Protein AF-A0A915ID38-F1 (afdb_monomer)

Solvent-accessible surface area (backbone atoms only — not comparable to full-atom values): 10064 Å² total; per-residue (Å²): 132,86,75,72,92,70,86,77,54,71,69,58,54,52,50,56,51,52,42,49,75,69,69,50,49,72,68,57,48,43,72,74,34,12,75,82,74,70,49,85,41,73,68,56,58,50,51,50,49,51,52,51,50,50,54,50,50,55,55,56,72,68,50,75,57,44,63,24,72,91,28,59,32,38,46,54,79,46,83,44,72,82,89,80,75,82,85,88,80,72,90,84,84,67,63,78,42,65,94,70,69,82,93,72,86,77,94,74,94,72,69,69,38,23,29,38,42,37,39,40,29,75,43,96,87,72,49,75,48,77,48,78,41,86,34,59,53,88,43,68,72,54,53,51,53,53,45,67,72,43,40,32,77,65,38,43,79,44,63,95,121

pLDDT: mean 75.14, std 17.95, range [35.62, 97.06]

Nearest PDB structures (foldseek):
  5hoo-assembly1_B  TM=2.093E-01  e=2.334E-01  Drosophila mauritiana
  5hoo-assembly1_A  TM=2.194E-01  e=3.654E-01  Drosophila mauritiana
  5cag-assembly1_A  TM=3.261E-01  e=7.409E+00  Bacteroides ovatus ATCC 8483
  8voh-assembly1_B  TM=2.529E-01  e=7.409E+00  Homo sapiens

Radius of gyration: 19.5 Å; Cα contacts (8 Å, |Δi|>4): 173; chains: 1; bounding box: 54×31×46 Å

Mean predicted aligned error: 11.54 Å

Foldseek 3Di:
DPPQPDDFDPVLLVVLVVCVVVVNDLVRCLVVCVVVRVHNDSVSSVVSVVVVVVVVVVVLLPDAADFDAPFEKEKDKDFFDDDDDDDPDDDDDGDDPDPPDDDDDDDDDWPFGQMKIKIWGQDPVRDIDIDIDGDRGPDPVVVVVVCVSRHDPNYHYDYPD

Organism: Romanomermis culicivorax (NCBI:txid13658)

Structure (mmCIF, N/CA/C/O backbone):
data_AF-A0A915ID38-F1
#
_entry.id   AF-A0A915ID38-F1
#
loop_
_atom_site.group_PDB
_atom_site.id
_atom_site.type_symbol
_atom_site.label_atom_id
_atom_site.label_alt_id
_atom_site.label_comp_id
_atom_site.label_asym_id
_atom_site.label_entity_id
_atom_site.label_seq_id
_atom_site.pdbx_PDB_ins_code
_atom_site.Cartn_x
_atom_site.Cartn_y
_atom_site.Cartn_z
_atom_site.occupancy
_atom_site.B_iso_or_equiv
_atom_site.auth_seq_id
_atom_site.auth_comp_id
_atom_site.auth_asym_id
_atom_site.auth_atom_id
_atom_site.pdbx_PDB_model_num
ATOM 1 N N . MET A 1 1 ? 1.120 -13.321 -19.819 1.00 37.47 1 MET A N 1
ATOM 2 C CA . MET A 1 1 ? 2.421 -13.127 -19.141 1.00 37.47 1 MET A CA 1
ATOM 3 C C . MET A 1 1 ? 3.546 -13.358 -20.140 1.00 37.47 1 MET A C 1
ATOM 5 O O . MET A 1 1 ? 3.879 -14.506 -20.408 1.00 37.47 1 MET A O 1
ATOM 9 N N . ASN A 1 2 ? 4.103 -12.295 -20.724 1.00 35.94 2 ASN A N 1
ATOM 10 C CA . ASN A 1 2 ? 5.358 -12.415 -21.469 1.00 35.94 2 ASN A CA 1
ATOM 11 C C . ASN A 1 2 ? 6.478 -12.525 -20.430 1.00 35.94 2 ASN A C 1
ATOM 13 O O . ASN A 1 2 ? 6.756 -11.565 -19.715 1.00 35.94 2 ASN A O 1
ATOM 17 N N . ARG A 1 3 ? 7.039 -13.727 -20.273 1.00 46.44 3 ARG A N 1
ATOM 18 C CA . ARG A 1 3 ? 8.149 -13.978 -19.349 1.00 46.44 3 ARG A CA 1
ATOM 19 C C . ARG A 1 3 ? 9.343 -13.133 -19.790 1.00 46.44 3 ARG A C 1
ATOM 21 O O . ARG A 1 3 ? 9.732 -13.192 -20.953 1.00 46.44 3 ARG A O 1
A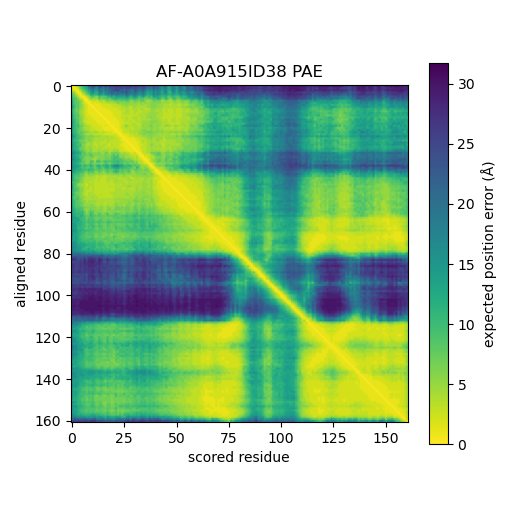TOM 28 N N . LEU A 1 4 ? 9.904 -12.363 -18.858 1.00 55.19 4 LEU A N 1
ATOM 29 C CA . LEU A 1 4 ? 11.180 -11.667 -19.021 1.00 55.19 4 LEU A CA 1
ATOM 30 C C . LEU A 1 4 ? 12.193 -12.642 -19.641 1.00 55.19 4 LEU A C 1
ATOM 32 O O . LEU A 1 4 ? 12.455 -13.701 -19.073 1.00 55.19 4 LEU A O 1
ATOM 36 N N . SER A 1 5 ? 12.738 -12.311 -20.813 1.00 56.78 5 SER A N 1
ATOM 37 C CA . SER A 1 5 ? 13.679 -13.182 -21.535 1.00 56.78 5 SER A CA 1
ATOM 38 C C . SER A 1 5 ? 15.020 -13.342 -20.813 1.00 56.78 5 SER A C 1
ATOM 40 O O . SER A 1 5 ? 15.786 -14.251 -21.124 1.00 56.78 5 SER A O 1
ATOM 42 N N . VAL A 1 6 ? 15.296 -12.492 -19.819 1.00 63.28 6 VAL A N 1
ATOM 43 C CA . VAL A 1 6 ? 16.524 -12.507 -19.024 1.00 63.28 6 VAL A CA 1
ATOM 44 C C . VAL A 1 6 ? 16.186 -12.801 -17.570 1.00 63.28 6 VAL A C 1
ATOM 46 O O . VAL A 1 6 ? 15.489 -12.020 -16.927 1.00 63.28 6 VAL A O 1
ATOM 49 N N . LYS A 1 7 ? 16.705 -13.917 -17.047 1.00 70.44 7 LYS A N 1
ATOM 50 C CA . LYS A 1 7 ? 16.550 -14.344 -15.651 1.00 70.44 7 LYS A CA 1
ATOM 51 C C . LYS A 1 7 ? 17.696 -13.778 -14.805 1.00 70.44 7 LYS A C 1
ATOM 53 O O . LYS A 1 7 ? 18.851 -14.137 -15.017 1.00 70.44 7 LYS A O 1
ATOM 58 N N . LEU A 1 8 ? 17.386 -12.907 -13.844 1.00 74.56 8 LEU A N 1
ATOM 59 C CA . LEU A 1 8 ? 18.365 -12.398 -12.882 1.00 74.56 8 LEU A CA 1
ATOM 60 C C . LEU A 1 8 ? 18.579 -13.388 -11.737 1.00 74.56 8 LEU A C 1
ATOM 62 O O . LEU A 1 8 ? 17.662 -14.101 -11.332 1.00 74.56 8 LEU A O 1
ATOM 66 N N . SER A 1 9 ? 19.798 -13.411 -11.195 1.00 80.31 9 SER A N 1
ATOM 67 C CA . SER A 1 9 ? 20.075 -14.108 -9.939 1.00 80.31 9 SER A CA 1
ATOM 68 C C . SER A 1 9 ? 19.507 -13.326 -8.753 1.00 80.31 9 SER A C 1
ATOM 70 O O . SER A 1 9 ? 19.369 -12.102 -8.811 1.00 80.31 9 SER A O 1
ATOM 72 N N . THR A 1 10 ? 19.239 -14.019 -7.644 1.00 78.81 10 THR A N 1
ATOM 73 C CA . THR A 1 10 ? 18.726 -13.413 -6.404 1.00 78.81 10 THR A CA 1
ATOM 74 C C . THR A 1 10 ? 19.582 -12.234 -5.940 1.00 78.81 10 THR A C 1
ATOM 76 O O . THR A 1 10 ? 19.049 -11.174 -5.630 1.00 78.81 10 THR A O 1
ATOM 79 N N . ASN A 1 11 ? 20.912 -12.365 -5.985 1.00 80.38 11 ASN A N 1
ATOM 80 C CA . ASN A 1 11 ? 21.830 -11.291 -5.590 1.00 80.38 11 ASN A CA 1
ATOM 81 C C . ASN A 1 11 ? 21.648 -10.028 -6.443 1.00 80.38 11 ASN A C 1
ATOM 83 O O . ASN A 1 11 ? 21.630 -8.921 -5.910 1.00 80.38 11 ASN A O 1
ATOM 87 N N . LYS A 1 12 ? 21.457 -10.185 -7.761 1.00 80.00 12 LYS A N 1
ATOM 88 C CA . LYS A 1 12 ? 21.214 -9.054 -8.667 1.00 80.00 12 LYS A CA 1
ATOM 89 C C . LYS A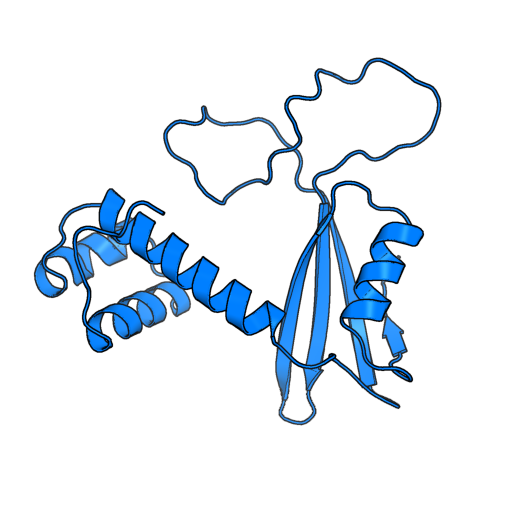 1 12 ? 19.876 -8.378 -8.354 1.00 80.00 12 LYS A C 1
ATOM 91 O O . LYS A 1 12 ? 19.822 -7.156 -8.283 1.00 80.00 12 LYS A O 1
ATOM 96 N N . VAL A 1 13 ? 18.827 -9.157 -8.085 1.00 81.00 13 VAL A N 1
ATOM 97 C CA . VAL A 1 13 ? 17.508 -8.635 -7.676 1.00 81.00 13 VAL A CA 1
ATOM 98 C C . VAL A 1 13 ? 17.592 -7.853 -6.358 1.00 81.00 13 VAL A C 1
ATOM 100 O O . VAL A 1 13 ? 17.016 -6.770 -6.248 1.00 81.00 13 VAL A O 1
ATOM 103 N N . LEU A 1 14 ? 18.336 -8.356 -5.368 1.00 82.50 14 LEU A N 1
ATOM 104 C CA . LEU A 1 14 ? 18.528 -7.677 -4.081 1.00 82.50 14 LEU A CA 1
ATOM 105 C C . LEU A 1 14 ? 19.290 -6.356 -4.227 1.00 82.50 14 LEU A C 1
ATOM 107 O O . LEU A 1 14 ? 18.915 -5.361 -3.611 1.00 82.50 14 LEU A O 1
ATOM 111 N N . MET A 1 15 ? 20.324 -6.314 -5.068 1.00 81.81 15 MET A N 1
ATOM 112 C CA . MET A 1 15 ? 21.077 -5.083 -5.321 1.00 81.81 15 MET A CA 1
ATOM 113 C C . MET A 1 15 ? 20.220 -4.003 -5.977 1.00 81.81 15 MET A C 1
ATOM 115 O O . MET A 1 15 ? 20.261 -2.853 -5.547 1.00 81.81 15 MET A O 1
ATOM 119 N N . ILE A 1 16 ? 19.413 -4.372 -6.975 1.00 80.38 16 ILE A N 1
ATOM 120 C CA . ILE A 1 16 ? 18.482 -3.440 -7.616 1.00 80.38 16 ILE A CA 1
ATOM 121 C C . ILE A 1 16 ? 17.520 -2.846 -6.570 1.00 80.38 16 ILE A C 1
ATOM 123 O O . ILE A 1 16 ? 17.378 -1.625 -6.488 1.00 80.38 16 ILE A O 1
ATOM 127 N N . ASN A 1 17 ? 16.924 -3.695 -5.723 1.00 80.81 17 ASN A N 1
ATOM 128 C CA . ASN A 1 17 ? 16.046 -3.256 -4.634 1.00 80.81 17 ASN A CA 1
ATOM 129 C C . ASN A 1 17 ? 16.751 -2.295 -3.668 1.00 80.81 17 ASN A C 1
ATOM 131 O O . ASN A 1 17 ? 16.182 -1.275 -3.287 1.00 80.81 17 ASN A O 1
ATOM 135 N N . LEU A 1 18 ? 17.999 -2.591 -3.296 1.00 83.06 18 LEU A N 1
ATOM 136 C CA . LEU A 1 18 ? 18.782 -1.750 -2.393 1.00 83.06 18 LEU A CA 1
ATOM 137 C C . LEU A 1 18 ? 19.040 -0.354 -2.974 1.00 83.06 18 LEU A C 1
ATOM 139 O O . LEU A 1 18 ? 18.931 0.638 -2.250 1.00 83.06 18 LEU A O 1
ATOM 143 N N . LEU A 1 19 ? 19.380 -0.256 -4.262 1.00 82.44 19 LEU A N 1
ATOM 144 C CA . LEU A 1 19 ? 19.609 1.043 -4.899 1.00 82.44 19 LEU A CA 1
ATOM 145 C C . LEU A 1 19 ? 18.322 1.873 -4.959 1.00 82.44 19 LEU A C 1
ATOM 147 O O . LEU A 1 19 ? 18.345 3.067 -4.656 1.00 82.44 19 LEU A O 1
ATOM 151 N N . TRP A 1 20 ? 17.185 1.246 -5.268 1.00 77.75 20 TRP A N 1
ATOM 152 C CA . TRP A 1 20 ? 15.892 1.935 -5.252 1.00 77.75 20 TRP A CA 1
ATOM 153 C C . TRP A 1 20 ? 15.465 2.357 -3.848 1.00 77.75 20 TRP A C 1
ATOM 155 O O . TRP A 1 20 ? 15.003 3.483 -3.673 1.00 77.75 20 TRP A O 1
ATOM 165 N N . ALA A 1 21 ? 15.698 1.523 -2.830 1.00 80.62 21 ALA A N 1
ATOM 166 C CA . ALA A 1 21 ? 15.469 1.892 -1.433 1.00 80.62 21 ALA A CA 1
ATOM 167 C C . ALA A 1 21 ? 16.312 3.113 -1.015 1.00 80.62 21 ALA A C 1
ATOM 169 O O . ALA A 1 21 ? 15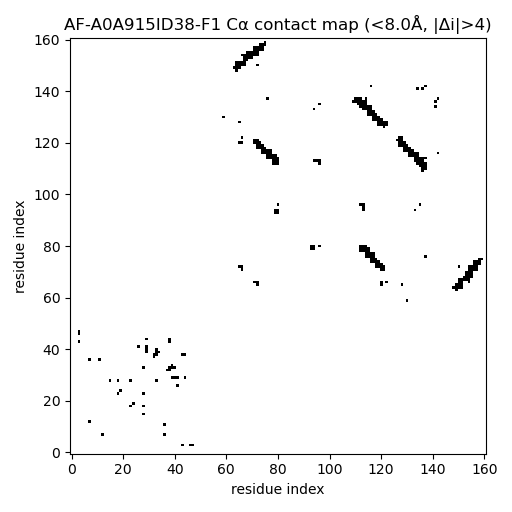.864 3.950 -0.233 1.00 80.62 21 ALA A O 1
ATOM 170 N N . LYS A 1 22 ? 17.508 3.273 -1.599 1.00 83.38 22 LYS A N 1
ATOM 171 C CA . LYS A 1 22 ? 18.371 4.456 -1.443 1.00 83.38 22 LYS A CA 1
ATOM 172 C C . LYS A 1 22 ? 17.960 5.654 -2.312 1.00 83.38 22 LYS A C 1
ATOM 174 O O . LYS A 1 22 ? 18.693 6.637 -2.362 1.00 83.38 22 LYS A O 1
ATOM 179 N N . LYS A 1 23 ? 16.795 5.600 -2.969 1.00 81.69 23 LYS A N 1
ATOM 180 C CA . LYS A 1 23 ? 16.264 6.639 -3.870 1.00 81.69 23 LYS A CA 1
ATOM 181 C C . LYS A 1 23 ? 17.190 6.960 -5.051 1.00 81.69 23 LYS A C 1
ATOM 183 O O . LYS A 1 23 ? 17.158 8.071 -5.576 1.00 81.69 23 LYS A O 1
ATOM 188 N N . ILE A 1 24 ? 18.001 5.993 -5.485 1.00 82.06 24 ILE A N 1
ATOM 189 C CA . ILE A 1 24 ? 18.857 6.147 -6.664 1.00 82.06 24 ILE A CA 1
ATOM 190 C C . ILE A 1 24 ? 17.983 6.037 -7.917 1.00 82.06 24 ILE A C 1
ATOM 192 O O . ILE A 1 24 ? 17.165 5.122 -8.051 1.00 82.06 24 ILE A O 1
ATOM 196 N N . GLY A 1 25 ? 18.119 7.010 -8.820 1.00 76.06 25 GLY A N 1
ATOM 197 C CA . GLY A 1 25 ? 17.290 7.100 -10.020 1.00 76.06 25 GLY A CA 1
ATOM 198 C C . GLY A 1 25 ? 17.601 5.997 -11.034 1.00 76.06 25 GLY A C 1
ATOM 199 O O . GLY A 1 25 ? 18.727 5.521 -11.120 1.00 76.06 25 GLY A O 1
ATOM 200 N N . MET A 1 26 ? 16.620 5.638 -11.870 1.00 75.44 26 MET A N 1
ATOM 201 C CA . MET A 1 26 ? 16.744 4.539 -12.843 1.00 75.44 26 MET A CA 1
ATOM 202 C C . MET A 1 26 ? 17.970 4.670 -13.763 1.00 75.44 26 MET A C 1
ATOM 204 O O . MET A 1 26 ? 18.679 3.694 -13.986 1.00 75.44 26 MET A O 1
ATOM 208 N N . LYS A 1 27 ? 18.255 5.890 -14.240 1.00 77.81 27 LYS A N 1
ATOM 209 C CA . LYS A 1 27 ? 19.421 6.179 -15.086 1.00 77.81 27 LYS A CA 1
ATOM 210 C C . LYS A 1 27 ? 20.740 5.890 -14.359 1.00 77.81 27 LYS A C 1
ATOM 212 O O . LYS A 1 27 ? 21.601 5.213 -14.902 1.00 77.81 27 LYS A O 1
ATOM 217 N N . GLN A 1 28 ? 20.851 6.337 -13.108 1.00 79.62 28 GLN A N 1
ATOM 218 C CA . GLN A 1 28 ? 22.025 6.095 -12.266 1.00 79.62 28 GLN A CA 1
ATOM 219 C C . GLN A 1 28 ? 22.168 4.610 -11.923 1.00 79.62 28 GLN A C 1
ATOM 221 O O . GLN A 1 28 ? 23.272 4.080 -11.967 1.00 79.62 28 GLN A O 1
ATOM 226 N N . CYS A 1 29 ? 21.063 3.907 -11.647 1.00 77.19 29 CYS A N 1
ATOM 227 C CA . CYS A 1 29 ? 21.089 2.455 -11.469 1.00 77.19 29 CYS A CA 1
ATOM 228 C C . CYS A 1 29 ? 21.630 1.753 -12.717 1.00 77.19 29 CYS A C 1
ATOM 230 O O . CYS A 1 29 ? 22.420 0.824 -12.587 1.00 77.19 29 CYS A O 1
ATOM 232 N N . ASN A 1 30 ? 21.235 2.193 -13.915 1.00 77.25 30 ASN A N 1
ATOM 233 C CA . ASN A 1 30 ? 21.692 1.575 -15.153 1.00 77.25 30 ASN A CA 1
ATOM 234 C C . ASN A 1 30 ? 23.169 1.885 -15.455 1.00 77.25 30 ASN A C 1
ATOM 236 O O . ASN A 1 30 ? 23.898 1.009 -15.908 1.00 77.25 30 ASN A O 1
ATOM 240 N N . GLU A 1 31 ? 23.640 3.089 -15.127 1.00 79.81 31 GLU A N 1
ATOM 241 C CA . GLU A 1 31 ? 25.066 3.446 -15.184 1.00 79.81 31 GLU A CA 1
ATOM 242 C C . GLU A 1 31 ? 25.902 2.621 -14.188 1.00 79.81 31 GLU A C 1
ATOM 244 O O . GLU A 1 31 ? 26.968 2.124 -14.539 1.00 79.81 31 GLU A O 1
ATOM 249 N N . MET A 1 32 ? 25.407 2.425 -12.961 1.00 76.56 32 MET A N 1
ATOM 250 C CA . MET A 1 32 ? 26.113 1.689 -11.903 1.00 76.56 32 MET A CA 1
ATOM 251 C C . MET A 1 32 ? 26.103 0.173 -12.100 1.00 76.56 32 MET A C 1
ATOM 253 O O . MET A 1 32 ? 27.058 -0.509 -11.731 1.00 76.56 32 MET A O 1
ATOM 257 N N . LEU A 1 33 ? 25.002 -0.373 -12.614 1.00 73.75 33 LEU A N 1
ATOM 258 C CA . LEU A 1 33 ? 24.758 -1.812 -12.632 1.00 73.75 33 LEU A CA 1
ATOM 259 C C . LEU A 1 33 ? 24.667 -2.407 -14.034 1.00 73.75 33 LEU A C 1
ATOM 261 O O . LEU A 1 33 ? 24.640 -3.629 -14.138 1.00 73.75 33 LEU A O 1
ATOM 265 N N . GLY A 1 34 ? 24.630 -1.604 -15.100 1.00 70.19 34 GLY A N 1
ATOM 266 C CA . GLY A 1 34 ? 24.437 -2.089 -16.469 1.00 70.19 34 GLY A CA 1
ATOM 267 C C . GLY A 1 34 ? 25.448 -3.167 -16.862 1.00 70.19 34 GLY A C 1
ATOM 268 O O . GLY A 1 34 ? 25.062 -4.200 -17.410 1.00 70.19 34 GLY A O 1
ATOM 269 N N . ASP A 1 35 ? 26.714 -2.987 -16.478 1.00 70.00 35 ASP A N 1
ATOM 270 C CA . ASP A 1 35 ? 27.785 -3.956 -16.740 1.00 70.00 35 ASP A CA 1
ATOM 271 C C . ASP A 1 35 ? 27.732 -5.158 -15.782 1.00 70.00 35 ASP A C 1
ATOM 273 O O . ASP A 1 35 ? 27.850 -6.304 -16.209 1.00 70.00 35 ASP A O 1
ATOM 277 N N . PHE A 1 36 ? 27.463 -4.924 -14.493 1.00 67.06 36 PHE A N 1
ATOM 278 C CA . PHE A 1 36 ? 27.397 -5.973 -13.464 1.00 67.06 36 PHE A CA 1
ATOM 279 C C . PHE A 1 36 ? 26.194 -6.918 -13.638 1.00 67.06 36 PHE A C 1
ATOM 281 O O . PHE A 1 36 ? 26.264 -8.138 -13.450 1.00 67.06 36 PHE A O 1
ATOM 288 N N . ILE A 1 37 ? 25.049 -6.354 -14.009 1.00 64.75 37 ILE A N 1
ATOM 289 C CA . ILE A 1 37 ? 23.821 -7.092 -14.284 1.00 64.75 37 ILE A CA 1
ATOM 290 C C . ILE A 1 37 ? 23.897 -7.742 -15.670 1.00 64.75 37 ILE A C 1
ATOM 292 O O . ILE A 1 37 ? 23.278 -8.792 -15.858 1.00 64.75 37 ILE A O 1
ATOM 296 N N . GLY A 1 38 ? 24.741 -7.221 -16.568 1.00 66.19 38 GLY A N 1
ATOM 297 C CA . GLY A 1 38 ? 24.874 -7.662 -17.957 1.00 66.19 38 GLY A CA 1
ATOM 298 C C . GLY A 1 38 ? 23.731 -7.148 -18.834 1.00 66.19 38 GLY A C 1
ATOM 299 O O . GLY A 1 38 ? 23.333 -7.805 -19.791 1.00 66.19 38 GLY A O 1
ATOM 300 N N . MET A 1 39 ? 23.133 -6.017 -18.455 1.00 63.22 39 MET A N 1
ATOM 301 C CA . MET A 1 39 ? 21.901 -5.494 -19.035 1.00 63.22 39 MET A CA 1
ATOM 302 C C . MET A 1 39 ? 21.968 -3.968 -19.136 1.00 63.22 39 MET A C 1
ATOM 304 O O . MET A 1 39 ? 21.317 -3.266 -18.372 1.00 63.22 39 MET A O 1
ATOM 308 N N . ARG A 1 40 ? 22.693 -3.437 -20.130 1.00 65.75 40 ARG A N 1
ATOM 309 C CA . ARG A 1 40 ? 22.626 -2.011 -20.521 1.00 65.75 40 ARG A CA 1
ATOM 310 C C . ARG A 1 40 ? 21.328 -1.666 -21.275 1.00 65.75 40 ARG A C 1
ATOM 312 O O . ARG A 1 40 ? 21.350 -0.963 -22.278 1.00 65.75 40 ARG A O 1
ATOM 319 N N . ASN A 1 41 ? 20.192 -2.213 -20.848 1.00 68.38 41 ASN A N 1
ATOM 320 C CA . ASN A 1 41 ? 18.900 -1.999 -21.497 1.00 68.38 41 ASN A CA 1
ATOM 321 C C . ASN A 1 41 ? 17.893 -1.438 -20.487 1.00 68.38 41 ASN A C 1
ATOM 323 O O . ASN A 1 41 ? 17.420 -2.163 -19.608 1.00 68.38 41 ASN A O 1
ATOM 327 N N . ASP A 1 42 ? 17.539 -0.160 -20.656 1.00 67.75 42 ASP A N 1
ATOM 328 C CA . ASP A 1 42 ? 16.554 0.560 -19.835 1.00 67.75 42 ASP A CA 1
ATOM 329 C C . ASP A 1 42 ? 15.215 -0.189 -19.731 1.00 67.75 42 ASP A C 1
ATOM 331 O O . ASP A 1 42 ? 14.595 -0.227 -18.663 1.00 67.75 42 ASP A O 1
ATOM 335 N N . HIS A 1 43 ? 14.771 -0.835 -20.816 1.00 71.31 43 HIS A N 1
ATOM 336 C CA . HIS A 1 43 ? 13.508 -1.575 -20.837 1.00 71.31 43 HIS A CA 1
ATOM 337 C C . HIS A 1 43 ? 13.530 -2.776 -19.903 1.00 71.31 43 HIS A C 1
ATOM 339 O O . HIS A 1 43 ? 12.521 -3.110 -19.288 1.00 71.31 43 HIS A O 1
ATOM 345 N N . ALA A 1 44 ? 14.681 -3.422 -19.781 1.00 74.69 44 ALA A N 1
ATOM 346 C CA . ALA A 1 44 ? 14.786 -4.648 -19.027 1.00 74.69 44 ALA A CA 1
ATOM 347 C C . ALA A 1 44 ? 14.881 -4.373 -17.519 1.00 74.69 44 ALA A C 1
ATOM 349 O O . ALA A 1 44 ? 14.209 -5.044 -16.739 1.00 74.69 44 ALA A O 1
ATOM 350 N N . LEU A 1 45 ? 15.611 -3.327 -17.110 1.00 75.75 45 LEU A N 1
ATOM 351 C CA . LEU A 1 45 ? 15.609 -2.849 -15.723 1.00 75.75 45 LEU A CA 1
ATOM 352 C C . LEU A 1 45 ? 14.216 -2.345 -15.305 1.00 75.75 45 LEU A C 1
ATOM 354 O O . LEU A 1 45 ? 13.749 -2.648 -14.208 1.00 75.75 45 LEU A O 1
ATOM 358 N N . THR A 1 46 ? 13.520 -1.647 -16.208 1.00 77.25 46 THR A N 1
ATOM 359 C CA . THR A 1 46 ? 12.128 -1.211 -16.005 1.00 77.25 46 THR A CA 1
ATOM 360 C C . THR A 1 46 ? 11.178 -2.398 -15.831 1.00 77.25 46 THR A C 1
ATOM 362 O O . THR A 1 46 ? 10.349 -2.396 -14.927 1.00 77.25 46 THR A O 1
ATOM 365 N N . ALA A 1 47 ? 11.310 -3.438 -16.652 1.00 78.25 47 ALA A N 1
ATOM 366 C CA . ALA A 1 47 ? 10.450 -4.611 -16.552 1.00 78.25 47 ALA A CA 1
ATOM 367 C C . ALA A 1 47 ? 10.706 -5.406 -15.254 1.00 78.25 47 ALA A C 1
ATOM 369 O O . ALA A 1 47 ? 9.764 -5.886 -14.626 1.00 78.25 47 ALA A O 1
ATOM 370 N N . TRP A 1 48 ? 11.962 -5.473 -14.793 1.00 79.44 48 TRP A N 1
ATOM 371 C CA . TRP A 1 48 ? 12.296 -6.018 -13.473 1.00 79.44 48 TRP A CA 1
ATOM 372 C C . TRP A 1 48 ? 11.731 -5.182 -12.326 1.00 79.44 48 TRP A C 1
ATOM 374 O O . TRP A 1 48 ? 11.267 -5.752 -11.344 1.00 79.44 48 TRP A O 1
ATOM 384 N N . HIS A 1 49 ? 11.717 -3.855 -12.458 1.00 78.12 49 HIS A N 1
ATOM 385 C CA . HIS A 1 49 ? 11.059 -2.975 -11.493 1.00 78.12 49 HIS A CA 1
ATOM 386 C C . HIS A 1 49 ? 9.577 -3.301 -11.360 1.00 78.12 49 HIS A C 1
ATOM 388 O O . HIS A 1 49 ? 9.097 -3.504 -10.250 1.00 78.12 49 HIS A O 1
ATOM 394 N N . HIS A 1 50 ? 8.858 -3.403 -12.479 1.00 80.62 50 HIS A N 1
ATOM 395 C CA . HIS A 1 50 ? 7.440 -3.766 -12.447 1.00 80.62 50 HIS A CA 1
ATOM 396 C C . HIS A 1 50 ? 7.216 -5.139 -11.831 1.00 80.62 50 HIS A C 1
ATOM 398 O O . HIS A 1 50 ? 6.387 -5.249 -10.940 1.00 80.62 50 HIS A O 1
ATOM 404 N N . TYR A 1 51 ? 8.003 -6.143 -12.221 1.00 83.12 51 TYR A N 1
ATOM 405 C CA . TYR A 1 51 ? 7.880 -7.489 -11.665 1.00 83.12 51 TYR A CA 1
ATOM 406 C C . TYR A 1 51 ? 8.123 -7.532 -10.149 1.00 83.12 51 TYR A C 1
ATOM 408 O O . TYR A 1 51 ? 7.382 -8.177 -9.414 1.00 83.12 51 TYR A O 1
ATOM 416 N N . ILE A 1 52 ? 9.149 -6.831 -9.659 1.00 80.81 52 ILE A N 1
ATOM 417 C CA . ILE A 1 52 ? 9.429 -6.741 -8.222 1.00 80.81 52 ILE A CA 1
ATOM 418 C C . ILE A 1 52 ? 8.280 -6.027 -7.502 1.00 80.81 52 ILE A C 1
ATOM 420 O O . ILE A 1 52 ? 7.852 -6.489 -6.449 1.00 80.81 52 ILE A O 1
ATOM 424 N N . CYS A 1 53 ? 7.750 -4.936 -8.062 1.00 80.50 53 CYS A N 1
ATOM 425 C CA . CYS A 1 53 ? 6.583 -4.261 -7.499 1.00 80.50 53 CYS A CA 1
ATOM 426 C C . CYS A 1 53 ? 5.349 -5.173 -7.461 1.00 80.50 53 CYS A C 1
ATOM 428 O O . CYS A 1 53 ? 4.675 -5.196 -6.440 1.00 80.50 53 CYS A O 1
ATOM 430 N N . GLU A 1 54 ? 5.069 -5.937 -8.520 1.00 81.19 54 GLU A N 1
ATOM 431 C CA . GLU A 1 54 ? 3.974 -6.918 -8.551 1.00 81.19 54 GLU A CA 1
ATOM 432 C C . GLU A 1 54 ? 4.150 -7.990 -7.471 1.00 81.19 54 GLU A C 1
ATOM 434 O O . GLU A 1 54 ? 3.227 -8.242 -6.704 1.00 81.19 54 GLU A O 1
ATOM 439 N N . LEU A 1 55 ? 5.357 -8.545 -7.327 1.00 83.25 55 LEU A N 1
ATOM 440 C CA . LEU A 1 55 ? 5.664 -9.523 -6.282 1.00 83.25 55 LEU A CA 1
ATOM 441 C C . LEU A 1 55 ? 5.446 -8.950 -4.871 1.00 83.25 55 LEU A C 1
ATOM 443 O O . LEU A 1 55 ? 4.918 -9.631 -3.993 1.00 83.25 55 LEU A O 1
ATOM 447 N N . LEU A 1 56 ? 5.869 -7.704 -4.640 1.00 80.00 56 LEU A N 1
ATOM 448 C CA . LEU A 1 56 ? 5.660 -7.026 -3.360 1.00 80.00 56 LEU A CA 1
ATOM 449 C C . LEU A 1 56 ? 4.176 -6.739 -3.113 1.00 80.00 56 LEU A C 1
ATOM 451 O O . LEU A 1 56 ? 3.716 -6.923 -1.991 1.00 80.00 56 LEU A O 1
ATOM 455 N N . LEU A 1 57 ? 3.420 -6.346 -4.142 1.00 77.81 57 LEU A N 1
ATOM 456 C CA . LEU A 1 57 ? 1.969 -6.173 -4.053 1.00 77.81 57 LEU A CA 1
ATOM 457 C C . LEU A 1 57 ? 1.275 -7.489 -3.690 1.00 77.81 57 LEU A C 1
ATOM 459 O O . LEU A 1 57 ? 0.431 -7.497 -2.799 1.00 77.81 57 LEU A O 1
ATOM 463 N N . ASP A 1 58 ? 1.665 -8.605 -4.305 1.00 82.19 58 ASP A N 1
ATOM 464 C CA . ASP A 1 58 ? 1.129 -9.928 -3.971 1.00 82.19 58 ASP A CA 1
ATOM 465 C C . ASP A 1 58 ? 1.431 -10.313 -2.519 1.00 82.19 58 ASP A C 1
ATOM 467 O O . ASP A 1 58 ? 0.546 -10.786 -1.803 1.00 82.19 58 ASP A O 1
ATOM 471 N N . ALA A 1 59 ? 2.654 -10.057 -2.047 1.00 82.44 59 ALA A N 1
ATOM 472 C CA . ALA A 1 59 ? 3.023 -10.285 -0.652 1.00 82.44 59 ALA A CA 1
ATOM 473 C C . ALA A 1 59 ? 2.214 -9.398 0.313 1.00 82.44 59 ALA A C 1
ATOM 475 O O . ALA A 1 59 ? 1.801 -9.856 1.378 1.00 82.44 59 ALA A O 1
ATOM 476 N N . MET A 1 60 ? 1.952 -8.142 -0.061 1.00 77.62 60 MET A N 1
ATOM 477 C CA . MET A 1 60 ? 1.114 -7.225 0.716 1.00 77.62 60 MET A CA 1
ATOM 478 C C . MET A 1 60 ? -0.357 -7.656 0.735 1.00 77.62 60 MET A C 1
ATOM 480 O O . MET A 1 60 ? -0.999 -7.554 1.777 1.00 77.62 60 MET A O 1
ATOM 484 N N . ASN A 1 61 ? -0.881 -8.191 -0.369 1.00 78.25 61 ASN A N 1
ATOM 485 C CA . ASN A 1 61 ? -2.248 -8.717 -0.450 1.00 78.25 61 ASN A CA 1
ATOM 486 C C . ASN A 1 61 ? -2.460 -9.958 0.433 1.00 78.25 61 ASN A C 1
ATOM 488 O O . ASN A 1 61 ? -3.583 -10.241 0.838 1.00 78.25 61 ASN A O 1
ATOM 492 N N . GLN A 1 62 ? -1.391 -10.692 0.746 1.00 84.38 62 GLN A N 1
ATOM 493 C CA . GLN A 1 62 ? -1.413 -11.838 1.663 1.00 84.38 62 GLN A CA 1
ATOM 494 C C . GLN A 1 62 ? -1.130 -11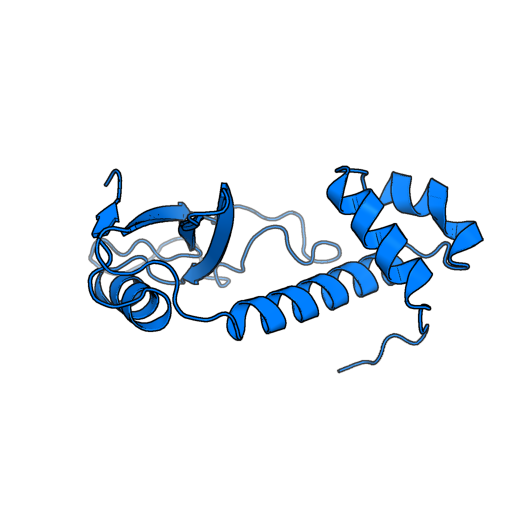.446 3.121 1.00 84.38 62 GLN A C 1
ATOM 496 O O . GLN A 1 62 ? -1.098 -12.312 3.999 1.00 84.38 62 GLN A O 1
ATOM 501 N N . ALA A 1 63 ? -0.895 -10.161 3.403 1.00 85.56 63 ALA A N 1
ATOM 502 C CA . ALA A 1 63 ? -0.607 -9.707 4.753 1.00 85.56 63 ALA A CA 1
ATOM 503 C C . ALA A 1 63 ? -1.830 -9.904 5.673 1.00 85.56 63 ALA A C 1
ATOM 505 O O . ALA A 1 63 ? -2.966 -9.680 5.250 1.00 85.56 63 ALA A O 1
ATOM 506 N N . PRO A 1 64 ? -1.619 -10.263 6.955 1.00 90.94 64 PRO A N 1
ATOM 507 C CA . PRO A 1 64 ? -2.707 -10.357 7.926 1.00 90.94 64 PRO A CA 1
ATOM 508 C C . PRO A 1 64 ? -3.402 -9.003 8.101 1.00 90.94 64 PRO A C 1
ATOM 510 O O . PRO A 1 64 ? -2.870 -7.965 7.704 1.00 90.94 64 PRO A O 1
ATOM 513 N N . LEU A 1 65 ? -4.575 -8.990 8.730 1.00 93.56 65 LEU A N 1
ATOM 514 C CA . LEU A 1 65 ? -5.259 -7.743 9.081 1.00 93.56 65 LEU A CA 1
ATOM 515 C C . LEU A 1 65 ? -4.340 -6.829 9.913 1.00 93.56 65 LEU A C 1
ATOM 517 O O . LEU A 1 65 ? -3.571 -7.305 10.750 1.00 93.56 65 LEU A O 1
ATOM 521 N N . MET A 1 66 ? -4.398 -5.522 9.661 1.00 94.06 66 MET A N 1
ATOM 522 C CA . MET A 1 66 ? -3.647 -4.518 10.417 1.00 94.06 66 MET A CA 1
ATOM 523 C C . MET A 1 66 ? -4.430 -4.047 11.648 1.00 94.06 66 MET A C 1
ATOM 525 O O . MET A 1 66 ? -5.659 -4.040 11.638 1.00 94.06 66 MET A O 1
ATOM 529 N N . GLY A 1 67 ? -3.718 -3.608 12.685 1.00 94.88 67 GLY A N 1
ATOM 530 C CA . GLY A 1 67 ? -4.319 -3.140 13.931 1.00 94.88 67 GLY A CA 1
ATOM 531 C C . GLY A 1 67 ? -4.775 -4.276 14.852 1.00 94.88 67 GLY A C 1
ATOM 532 O O . GLY A 1 67 ? -4.341 -5.425 14.740 1.00 94.88 67 GLY A O 1
ATOM 533 N N . GLY A 1 68 ? -5.679 -3.934 15.763 1.00 94.62 68 GLY A N 1
ATOM 534 C CA . GLY A 1 68 ? -6.226 -4.797 16.798 1.00 94.62 68 GLY A CA 1
ATOM 535 C C . GLY A 1 68 ? -6.829 -3.973 17.941 1.00 94.62 68 GLY A C 1
ATOM 536 O O . GLY A 1 68 ? -6.787 -2.740 17.912 1.00 94.62 68 GLY A O 1
ATOM 537 N N . PRO A 1 69 ? -7.374 -4.630 18.977 1.00 95.50 69 PRO A N 1
ATOM 538 C CA . PRO A 1 69 ? -7.889 -3.948 20.159 1.00 95.50 69 PRO A CA 1
ATOM 539 C C . PRO A 1 69 ? -6.859 -2.992 20.772 1.00 95.50 69 PRO A C 1
ATOM 541 O O . PRO A 1 69 ? -5.743 -3.400 21.099 1.00 95.50 69 PRO A O 1
ATOM 544 N N . ASN A 1 70 ? -7.265 -1.737 20.978 1.00 94.44 70 ASN A N 1
ATOM 545 C CA . ASN A 1 70 ? -6.428 -0.639 21.488 1.00 94.44 70 ASN A CA 1
ATOM 546 C C . ASN A 1 70 ? -5.296 -0.182 20.548 1.00 94.44 70 ASN A C 1
ATOM 548 O O . ASN A 1 70 ? -4.399 0.541 20.981 1.00 94.44 70 ASN A O 1
ATOM 552 N N . GLU A 1 71 ? -5.321 -0.581 19.277 1.00 95.50 71 GLU A N 1
ATOM 553 C CA . GLU A 1 71 ? -4.405 -0.079 18.252 1.00 95.50 71 GLU A CA 1
ATOM 554 C C . GLU A 1 71 ? -5.108 0.949 17.359 1.00 95.50 71 GLU A C 1
ATOM 556 O O . GLU A 1 71 ? -6.337 0.965 17.241 1.00 95.50 71 GLU A O 1
ATOM 561 N N . ILE A 1 72 ? -4.318 1.837 16.752 1.00 96.00 72 ILE A N 1
ATOM 562 C CA . ILE A 1 72 ? -4.816 2.919 15.900 1.00 96.00 72 ILE A CA 1
ATOM 563 C C . ILE A 1 72 ? -4.336 2.680 14.474 1.00 96.00 72 ILE A C 1
ATOM 565 O O . ILE A 1 72 ? -3.135 2.546 14.235 1.00 96.00 72 ILE A O 1
ATOM 569 N N . VAL A 1 73 ? -5.274 2.673 13.533 1.00 96.94 73 VAL A N 1
ATOM 570 C CA . VAL A 1 73 ? -4.987 2.721 12.098 1.00 96.94 73 VAL A CA 1
ATOM 571 C C . VAL A 1 73 ? -5.365 4.098 11.588 1.00 96.94 73 VAL A C 1
ATOM 573 O O . VAL A 1 73 ? -6.497 4.546 11.755 1.00 96.94 73 VAL A O 1
ATOM 576 N N . GLU A 1 74 ? -4.401 4.764 10.973 1.00 96.62 74 GLU A N 1
ATOM 577 C CA . GLU A 1 74 ? -4.592 6.055 10.327 1.00 96.62 74 GLU A CA 1
ATOM 578 C C . GLU A 1 74 ? -4.980 5.830 8.872 1.00 96.62 74 GLU A C 1
ATOM 580 O O . GLU A 1 74 ? -4.372 4.995 8.198 1.00 96.62 74 GLU A O 1
ATOM 585 N N . ILE A 1 75 ? -5.987 6.555 8.399 1.00 95.38 75 ILE A N 1
ATOM 586 C CA . ILE A 1 75 ? -6.465 6.474 7.021 1.00 95.38 75 ILE A CA 1
ATOM 587 C C . ILE A 1 75 ? -6.433 7.850 6.363 1.00 95.38 75 ILE A C 1
ATOM 589 O O . ILE A 1 75 ? -6.646 8.855 7.037 1.00 95.38 75 ILE A O 1
ATOM 593 N N . ASP A 1 76 ? -6.178 7.872 5.058 1.00 93.62 76 ASP A N 1
ATOM 594 C CA . ASP A 1 76 ? -6.172 9.093 4.247 1.00 93.62 76 ASP A CA 1
ATOM 595 C C . ASP A 1 76 ? -6.558 8.784 2.788 1.00 93.62 76 ASP A C 1
ATOM 597 O O . ASP A 1 76 ? -6.353 7.667 2.295 1.00 93.62 76 ASP A O 1
ATOM 601 N N . GLU A 1 77 ? -7.094 9.774 2.073 1.00 89.25 77 GLU A N 1
ATOM 602 C CA . GLU A 1 77 ? -7.406 9.693 0.649 1.00 89.25 77 GLU A CA 1
ATOM 603 C C . GLU A 1 77 ? -6.686 10.767 -0.162 1.00 89.25 77 GLU A C 1
ATOM 605 O O . GLU A 1 77 ? -6.796 11.965 0.070 1.00 89.25 77 GLU A O 1
ATOM 610 N N . SER A 1 78 ? -6.030 10.342 -1.236 1.00 86.50 78 SER A N 1
ATOM 611 C CA . SER A 1 78 ? -5.365 11.248 -2.168 1.00 86.50 78 SER A CA 1
ATOM 612 C C . SER A 1 78 ? -5.993 11.161 -3.556 1.00 86.50 78 SER A C 1
ATOM 614 O O . SER A 1 78 ? -6.146 10.073 -4.115 1.00 86.50 78 SER A O 1
ATOM 616 N N . PHE A 1 79 ? -6.346 12.304 -4.147 1.00 82.31 79 PHE A N 1
ATOM 617 C CA . PHE A 1 79 ? -6.867 12.369 -5.514 1.00 82.31 79 PHE A CA 1
ATOM 618 C C . PHE A 1 79 ? -5.729 12.344 -6.540 1.00 82.31 79 PHE A C 1
ATOM 620 O O . PHE A 1 79 ? -4.803 13.149 -6.473 1.00 82.31 79 PHE A O 1
ATOM 627 N N . PHE A 1 80 ? -5.810 11.451 -7.528 1.00 73.00 80 PHE A N 1
ATOM 628 C CA . PHE A 1 80 ? -4.760 11.212 -8.526 1.00 73.00 80 PHE A CA 1
ATOM 629 C C . PHE A 1 80 ? -5.239 11.453 -9.975 1.00 73.00 80 PHE A C 1
ATOM 631 O O . PHE A 1 80 ? -4.941 10.662 -10.873 1.00 73.00 80 PHE A O 1
ATOM 638 N N . ALA A 1 81 ? -5.947 12.557 -10.254 1.00 65.12 81 ALA A N 1
ATOM 639 C CA . ALA A 1 81 ? -6.322 12.947 -11.626 1.00 65.12 81 ALA A CA 1
ATOM 640 C C . ALA A 1 81 ? -5.469 14.107 -12.194 1.00 65.12 81 ALA A C 1
ATOM 642 O O . ALA A 1 81 ? -5.110 15.036 -11.478 1.00 65.12 81 ALA A O 1
ATOM 643 N N . GLY A 1 82 ? -5.156 14.082 -13.503 1.00 54.28 82 GLY A N 1
ATOM 644 C CA . GLY A 1 82 ? -4.394 15.146 -14.187 1.00 54.28 82 GLY A CA 1
ATOM 645 C C . GLY A 1 82 ? -4.062 14.874 -15.668 1.00 54.28 82 GLY A C 1
ATOM 646 O O . GLY A 1 82 ? -4.285 13.774 -16.180 1.00 54.28 82 GLY A O 1
ATOM 647 N N . ARG A 1 83 ? -3.553 15.895 -16.388 1.00 46.75 83 ARG A N 1
ATOM 648 C CA . ARG A 1 83 ? -3.203 15.822 -17.829 1.00 46.75 83 ARG A CA 1
ATOM 649 C C . ARG A 1 83 ? -1.882 15.072 -18.075 1.00 46.75 83 ARG A C 1
ATOM 651 O O . ARG A 1 83 ? -0.884 15.296 -17.399 1.00 46.75 83 ARG A O 1
ATOM 658 N N . ARG A 1 84 ? -1.887 14.212 -19.102 1.00 54.97 84 ARG A N 1
ATOM 659 C CA . ARG A 1 84 ? -0.793 13.310 -19.516 1.00 54.97 84 ARG A CA 1
ATOM 660 C C . ARG A 1 84 ? 0.366 14.019 -20.243 1.00 54.97 84 ARG A C 1
ATOM 662 O O . ARG A 1 84 ? 0.132 14.938 -21.022 1.00 54.97 84 ARG A O 1
ATOM 669 N N . LYS A 1 85 ? 1.577 13.448 -20.135 1.00 42.03 85 LYS A N 1
ATOM 670 C CA . LYS A 1 85 ? 2.508 13.297 -21.279 1.00 42.03 85 LYS A CA 1
ATOM 671 C C . LYS A 1 85 ? 2.135 12.004 -22.039 1.00 42.03 85 LYS A C 1
ATOM 673 O O . LYS A 1 85 ? 1.740 11.042 -21.380 1.00 42.03 85 LYS A O 1
ATOM 678 N N . PRO A 1 86 ? 2.192 11.963 -23.384 1.00 43.88 86 PRO A N 1
ATOM 679 C CA . PRO A 1 86 ? 1.664 10.852 -24.181 1.00 43.88 86 PRO A CA 1
ATOM 680 C C . PRO A 1 86 ? 2.274 9.484 -23.826 1.00 43.88 86 PRO A C 1
ATOM 682 O O . PRO A 1 86 ? 3.423 9.365 -23.410 1.00 43.88 86 PRO A O 1
ATOM 685 N N . ALA A 1 87 ? 1.440 8.455 -23.976 1.00 43.97 87 ALA A N 1
ATOM 686 C CA . ALA A 1 87 ? 1.461 7.175 -23.266 1.00 43.97 87 ALA A CA 1
ATOM 687 C C . ALA A 1 87 ? 2.515 6.140 -23.714 1.00 43.97 87 ALA A C 1
ATOM 689 O O . ALA A 1 87 ? 2.371 4.966 -23.393 1.00 43.97 87 ALA A O 1
ATOM 690 N N . ALA A 1 88 ? 3.567 6.530 -24.432 1.00 47.00 88 ALA A N 1
ATOM 691 C CA . ALA A 1 88 ? 4.547 5.562 -24.929 1.00 47.00 88 ALA A CA 1
ATOM 692 C C . ALA A 1 88 ? 5.603 5.144 -23.874 1.00 47.00 88 ALA A C 1
ATOM 694 O O . ALA A 1 88 ? 6.317 4.169 -24.086 1.00 47.00 88 ALA A O 1
ATOM 695 N N . ASN A 1 89 ? 5.708 5.841 -22.727 1.00 39.75 89 ASN A N 1
ATOM 696 C CA . ASN A 1 89 ? 6.905 5.736 -21.872 1.00 39.75 89 ASN A CA 1
ATOM 697 C C . ASN A 1 89 ? 6.640 5.642 -20.351 1.00 39.75 89 ASN A C 1
ATOM 699 O O . ASN A 1 89 ? 7.594 5.715 -19.580 1.00 39.75 89 ASN A O 1
ATOM 703 N N . MET A 1 90 ? 5.393 5.549 -19.867 1.00 43.03 90 MET A N 1
ATOM 704 C CA . MET A 1 90 ? 5.105 5.701 -18.426 1.00 43.03 90 MET A CA 1
ATOM 705 C C . MET A 1 90 ? 4.143 4.644 -17.874 1.00 43.03 90 MET A C 1
ATOM 707 O O . MET A 1 90 ? 2.937 4.852 -17.796 1.00 43.03 90 MET A O 1
ATOM 711 N N . HIS A 1 91 ? 4.713 3.537 -17.405 1.00 44.56 91 HIS A N 1
ATOM 712 C CA . HIS A 1 91 ? 4.048 2.571 -16.534 1.00 44.56 91 HIS A CA 1
ATOM 713 C C . HIS A 1 91 ? 4.270 3.001 -15.070 1.00 44.56 91 HIS A C 1
ATOM 715 O O . HIS A 1 91 ? 5.391 2.896 -14.570 1.00 44.56 91 HIS A O 1
ATOM 721 N N . GLY A 1 92 ? 3.231 3.509 -14.396 1.00 45.19 92 GLY A N 1
ATOM 722 C CA . GLY A 1 92 ? 3.225 3.630 -12.927 1.00 45.19 92 GLY A CA 1
ATOM 723 C C . GLY A 1 92 ? 3.329 5.028 -12.303 1.00 45.19 92 GLY A C 1
ATOM 724 O O . GLY A 1 92 ? 3.733 5.116 -11.150 1.00 45.19 92 GLY A O 1
ATOM 725 N N . ARG A 1 93 ? 2.990 6.127 -13.001 1.00 47.91 93 ARG A N 1
ATOM 726 C CA . ARG A 1 93 ? 3.024 7.478 -12.383 1.00 47.91 93 ARG A CA 1
ATOM 727 C C . ARG A 1 93 ? 1.686 8.195 -12.200 1.00 47.91 93 ARG A C 1
ATOM 729 O O . ARG A 1 93 ? 1.641 9.115 -11.398 1.00 47.91 93 ARG A O 1
ATOM 736 N N . MET A 1 94 ? 0.606 7.767 -12.851 1.00 47.66 94 MET A N 1
ATOM 737 C CA . MET A 1 94 ? -0.768 8.196 -12.550 1.00 47.66 94 MET A CA 1
ATOM 738 C C . MET A 1 94 ? -1.720 7.073 -12.956 1.00 47.66 94 MET A C 1
ATOM 740 O O . MET A 1 94 ? -1.527 6.450 -14.002 1.00 47.66 94 MET A O 1
ATOM 744 N N . LEU A 1 95 ? -2.723 6.793 -12.129 1.00 53.06 95 LEU A N 1
ATOM 745 C CA . LEU A 1 95 ? -3.724 5.773 -12.426 1.00 53.06 95 LEU A CA 1
ATOM 746 C C . LEU A 1 95 ? -4.573 6.257 -13.599 1.00 53.06 95 LEU A C 1
ATOM 748 O O . LEU A 1 95 ? -4.818 7.456 -13.742 1.00 53.06 95 LEU A O 1
ATOM 752 N N . CYS A 1 96 ? -5.008 5.341 -14.464 1.00 48.56 96 CYS A N 1
ATOM 753 C CA . CYS A 1 96 ? -5.997 5.696 -15.467 1.00 48.56 96 CYS A CA 1
ATOM 754 C C . CYS A 1 96 ? -7.279 6.080 -14.723 1.00 48.56 96 CYS A C 1
ATOM 756 O O . CYS A 1 96 ? -8.105 5.232 -14.404 1.00 48.56 96 CYS A O 1
ATOM 758 N N . GLY A 1 97 ? -7.473 7.381 -14.495 1.00 44.16 97 GLY A N 1
ATOM 759 C CA . GLY A 1 97 ? -8.785 7.936 -14.749 1.00 44.16 97 GLY A CA 1
ATOM 760 C C . GLY A 1 97 ? -9.099 7.469 -16.151 1.00 44.16 97 GLY A C 1
ATOM 761 O O . GLY A 1 97 ? -8.305 7.713 -17.070 1.00 44.16 97 GLY A O 1
ATOM 762 N N . ASN A 1 98 ? -10.152 6.666 -16.286 1.00 42.25 98 ASN A N 1
ATOM 763 C CA . ASN A 1 98 ? -10.645 6.239 -17.585 1.00 42.25 98 ASN A CA 1
ATOM 764 C C . ASN A 1 98 ? -10.619 7.455 -18.522 1.00 42.25 98 ASN A C 1
ATOM 766 O O . ASN A 1 98 ? -10.663 8.596 -18.063 1.00 42.25 98 ASN A O 1
ATOM 770 N N . GLN A 1 99 ? -10.543 7.250 -19.829 1.00 44.28 99 GLN A N 1
ATOM 771 C CA . GLN A 1 99 ? -10.716 8.318 -20.818 1.00 44.28 99 GLN A CA 1
ATOM 772 C C . GLN A 1 99 ? -12.147 8.914 -20.769 1.00 44.28 99 GLN A C 1
ATOM 774 O O . GLN A 1 99 ? -12.810 9.054 -21.788 1.00 44.28 99 GLN A O 1
ATOM 779 N N . VAL A 1 100 ? -12.668 9.210 -19.577 1.00 42.75 100 VAL A N 1
ATOM 780 C CA . VAL A 1 100 ? -13.885 9.938 -19.305 1.00 42.75 100 VAL A CA 1
ATOM 781 C C . VAL A 1 100 ? -13.618 11.329 -19.845 1.00 42.75 100 VAL A C 1
ATOM 783 O O . VAL A 1 100 ? -12.697 12.018 -19.400 1.00 42.75 100 VAL A O 1
ATOM 786 N N . GLY A 1 101 ? -14.368 11.682 -20.885 1.00 40.50 101 GLY A N 1
ATOM 787 C CA . GLY A 1 101 ? -14.303 12.989 -21.514 1.00 40.50 101 GLY A CA 1
ATOM 788 C C . GLY A 1 101 ? -14.488 14.133 -20.508 1.00 40.50 101 GLY A C 1
ATOM 789 O O . GLY A 1 101 ? -14.822 13.902 -19.341 1.00 40.50 101 GLY A O 1
ATOM 790 N N . PRO A 1 102 ? -14.271 15.386 -20.950 1.00 39.66 102 PRO A N 1
ATOM 791 C CA . PRO A 1 102 ? -14.498 16.548 -20.104 1.00 39.66 102 PRO A CA 1
ATOM 792 C C . PRO A 1 102 ? -15.912 16.481 -19.526 1.00 39.66 102 PRO A C 1
ATOM 794 O O . PRO A 1 102 ? -16.861 16.170 -20.246 1.00 39.66 102 PRO A O 1
ATOM 797 N N . ALA A 1 103 ? -16.006 16.736 -18.222 1.00 44.03 103 ALA A N 1
ATOM 798 C CA . ALA A 1 103 ? -17.219 16.672 -17.421 1.00 44.03 103 ALA A CA 1
ATOM 799 C C . ALA A 1 103 ? -18.445 17.206 -18.178 1.00 44.03 103 ALA A C 1
ATOM 801 O O . ALA A 1 103 ? -18.601 18.414 -18.353 1.00 44.03 103 ALA A O 1
ATOM 802 N N . ARG A 1 104 ? -19.319 16.306 -18.630 1.00 35.62 104 ARG A N 1
ATOM 803 C CA . ARG A 1 104 ? -20.656 16.647 -19.115 1.00 35.62 104 ARG A CA 1
ATOM 804 C C . ARG A 1 104 ? -21.636 15.567 -18.672 1.00 35.62 104 ARG A C 1
ATOM 806 O O . ARG A 1 104 ? -21.537 14.440 -19.143 1.00 35.62 104 ARG A O 1
ATOM 813 N N . GLY A 1 105 ? -22.543 15.968 -17.777 1.00 38.31 105 GLY A N 1
ATOM 814 C CA . GLY A 1 105 ? -23.730 15.225 -17.338 1.00 38.31 105 GLY A CA 1
ATOM 815 C C . GLY A 1 105 ? -23.441 14.088 -16.347 1.00 38.31 105 GLY A C 1
ATOM 816 O O . GLY A 1 105 ? -22.514 13.312 -16.542 1.00 38.31 105 GLY A O 1
ATOM 817 N N . ASP A 1 106 ? -24.128 13.913 -15.221 1.00 37.09 106 ASP A N 1
ATOM 818 C CA . ASP A 1 106 ? -25.452 14.385 -14.837 1.00 37.09 106 ASP A CA 1
ATOM 819 C C . ASP A 1 106 ? -25.505 14.550 -13.309 1.00 37.09 106 ASP A C 1
ATOM 821 O O . ASP A 1 106 ? -25.018 13.701 -12.563 1.00 37.09 106 ASP A O 1
ATOM 825 N N . ASN A 1 107 ? -26.059 15.682 -12.876 1.00 44.59 107 ASN A N 1
ATOM 826 C CA . ASN A 1 107 ? -26.758 15.934 -11.614 1.00 44.59 107 ASN A CA 1
ATOM 827 C C . ASN A 1 107 ? -26.285 15.157 -10.362 1.00 44.59 107 ASN A C 1
ATOM 829 O O . ASN A 1 107 ? -26.895 14.168 -9.964 1.00 44.59 107 ASN A O 1
ATOM 833 N N . GLY A 1 108 ? -25.266 15.703 -9.680 1.00 39.91 108 GLY A N 1
ATOM 834 C CA . GLY A 1 108 ? -25.034 15.491 -8.241 1.00 39.91 108 GLY A CA 1
ATOM 835 C C . GLY A 1 108 ? -23.640 14.977 -7.853 1.00 39.91 108 GLY A C 1
ATOM 836 O O . GLY A 1 108 ? -23.378 13.784 -7.929 1.00 39.91 108 GLY A O 1
ATOM 837 N N . ASN A 1 109 ? -22.761 15.875 -7.387 1.00 51.00 109 ASN A N 1
ATOM 838 C CA . ASN A 1 109 ? -21.687 15.659 -6.390 1.00 51.00 109 ASN A CA 1
ATOM 839 C C . ASN A 1 109 ? -20.724 14.443 -6.478 1.00 51.00 109 ASN A C 1
ATOM 841 O O . ASN A 1 109 ? -20.063 14.111 -5.497 1.00 51.00 109 ASN A O 1
ATOM 845 N N . GLY A 1 110 ? -20.587 13.770 -7.621 1.00 49.84 110 GLY A N 1
ATOM 846 C CA . GLY A 1 110 ? -19.743 12.577 -7.748 1.00 49.84 110 GLY A CA 1
ATOM 847 C C . GLY A 1 110 ? -18.283 12.879 -8.095 1.00 49.84 110 GLY A C 1
ATOM 848 O O . GLY A 1 110 ? -17.950 12.961 -9.277 1.00 49.84 110 GLY A O 1
ATOM 849 N N . GLU A 1 111 ? -17.403 12.962 -7.095 1.00 57.25 111 GLU A N 1
ATOM 850 C CA . GLU A 1 111 ? -15.940 12.988 -7.267 1.00 57.25 111 GLU A CA 1
ATOM 851 C C . GLU A 1 111 ? -15.435 11.669 -7.891 1.00 57.25 111 GLU A C 1
ATOM 853 O O . GLU A 1 111 ? -15.048 10.713 -7.211 1.00 57.25 111 GLU A O 1
ATOM 858 N N . ARG A 1 112 ? -15.490 11.581 -9.224 1.00 63.66 112 ARG A N 1
ATOM 859 C CA . ARG A 1 112 ? -14.998 10.430 -9.993 1.00 63.66 112 ARG A CA 1
ATOM 860 C C . ARG A 1 112 ? -13.468 10.417 -9.950 1.00 63.66 112 ARG A C 1
ATOM 862 O O . ARG A 1 112 ? -12.842 11.443 -10.192 1.00 63.66 112 ARG A O 1
ATOM 869 N N . GLY A 1 113 ? -12.900 9.259 -9.619 1.00 66.88 113 GLY A N 1
ATOM 870 C CA . GLY A 1 113 ? -11.474 9.047 -9.395 1.00 66.88 113 GLY A CA 1
ATOM 871 C C . GLY A 1 113 ? -10.558 9.232 -10.620 1.00 66.88 113 GLY A C 1
ATOM 872 O O . GLY A 1 113 ? -10.966 9.763 -11.654 1.00 66.88 113 GLY A O 1
ATOM 873 N N . PRO A 1 114 ? -9.297 8.784 -10.513 1.00 76.31 114 PRO A N 1
ATOM 874 C CA . PRO A 1 114 ? -8.827 7.795 -9.551 1.00 76.31 114 PRO A CA 1
ATOM 875 C C . PRO A 1 114 ? -8.372 8.446 -8.243 1.00 76.31 114 PRO A C 1
ATOM 877 O O . PRO A 1 114 ? -7.732 9.495 -8.236 1.00 76.31 114 PRO A O 1
ATOM 880 N N . TRP A 1 115 ? -8.680 7.782 -7.140 1.00 83.38 115 TRP A N 1
ATOM 881 C CA . TRP A 1 115 ? -8.180 8.090 -5.808 1.00 83.38 115 TRP A CA 1
ATOM 882 C C . TRP A 1 115 ? -7.244 6.967 -5.356 1.00 83.38 115 TRP A C 1
ATOM 884 O O . TRP A 1 115 ? -7.365 5.822 -5.803 1.00 83.38 115 TRP A O 1
ATOM 894 N N . VAL A 1 116 ? -6.325 7.291 -4.458 1.00 87.88 116 VAL A N 1
ATOM 895 C CA . VAL A 1 116 ? -5.562 6.315 -3.684 1.00 87.88 116 VAL A CA 1
ATOM 896 C C . VAL A 1 116 ? -6.033 6.416 -2.244 1.00 87.88 116 VAL A C 1
ATOM 898 O O . VAL A 1 116 ? -5.930 7.480 -1.641 1.00 87.88 116 VAL A O 1
ATOM 901 N N . PHE A 1 117 ? -6.553 5.313 -1.720 1.00 91.31 117 PHE A N 1
ATOM 902 C CA . PHE A 1 117 ? -6.898 5.165 -0.315 1.00 91.31 117 PHE A CA 1
ATOM 903 C C . PHE A 1 117 ? -5.715 4.544 0.425 1.00 91.31 117 PHE A C 1
ATOM 905 O O . PHE A 1 117 ? -5.278 3.444 0.075 1.00 91.31 117 PHE A O 1
ATOM 912 N N . GLY A 1 118 ? -5.167 5.271 1.391 1.00 92.94 118 GLY A N 1
ATOM 913 C CA . GLY A 1 118 ? -4.021 4.870 2.193 1.00 92.94 118 GLY A CA 1
ATOM 914 C C . GLY A 1 118 ? -4.428 4.454 3.602 1.00 92.94 118 GLY A C 1
ATOM 915 O O . GLY A 1 118 ? -5.318 5.049 4.201 1.00 92.94 118 GLY A O 1
ATOM 916 N N . MET A 1 119 ? -3.740 3.451 4.142 1.00 94.56 119 MET A N 1
ATOM 917 C CA . MET A 1 119 ? -3.817 3.063 5.550 1.00 94.56 119 MET A CA 1
ATOM 918 C C . MET A 1 119 ? -2.411 2.946 6.128 1.00 94.56 119 MET A C 1
ATOM 920 O O . MET A 1 119 ? -1.515 2.397 5.477 1.00 94.56 119 MET A O 1
ATOM 924 N N . VAL A 1 120 ? -2.221 3.411 7.360 1.00 95.19 120 VAL A N 1
ATOM 925 C CA . VAL A 1 120 ? -0.952 3.323 8.085 1.00 95.19 120 VAL A CA 1
ATOM 926 C C . VAL A 1 120 ? -1.181 2.811 9.500 1.00 95.19 120 VAL A C 1
ATOM 928 O O . VAL A 1 120 ? -2.032 3.308 10.231 1.00 95.19 120 VAL A O 1
ATOM 931 N N . HIS A 1 121 ? -0.383 1.824 9.903 1.00 95.38 121 HIS A N 1
ATOM 932 C CA . HIS A 1 121 ? -0.348 1.319 11.271 1.00 95.38 121 HIS A CA 1
ATOM 933 C C . HIS A 1 121 ? 1.087 1.228 11.778 1.00 95.38 121 HIS A C 1
ATOM 935 O O . HIS A 1 121 ? 1.935 0.562 11.178 1.00 95.38 121 HIS A O 1
ATOM 941 N N . LYS A 1 122 ? 1.351 1.854 12.926 1.00 94.75 122 LYS A N 1
ATOM 942 C CA . LYS A 1 122 ? 2.611 1.689 13.649 1.00 94.75 122 LYS A CA 1
ATOM 943 C C . LYS A 1 122 ? 2.504 0.506 14.607 1.00 94.75 122 LYS A C 1
ATOM 945 O O . LYS A 1 122 ? 1.909 0.613 15.674 1.00 94.75 122 LYS A O 1
ATOM 950 N N . ARG A 1 123 ? 3.130 -0.611 14.238 1.00 89.56 123 ARG A N 1
ATOM 951 C CA . ARG A 1 123 ? 3.160 -1.829 15.056 1.00 89.56 123 ARG A CA 1
ATOM 952 C C . ARG A 1 123 ? 3.929 -1.597 16.360 1.00 89.56 123 ARG A C 1
ATOM 954 O O . ARG A 1 123 ? 4.810 -0.740 16.442 1.00 89.56 123 ARG A O 1
ATOM 961 N N . LYS A 1 124 ? 3.684 -2.455 17.356 1.00 87.69 124 LYS A N 1
ATOM 962 C CA . LYS A 1 124 ? 4.369 -2.432 18.668 1.00 87.69 124 LYS A CA 1
ATOM 963 C C . LYS A 1 124 ? 5.900 -2.495 18.577 1.00 87.69 124 LYS A C 1
ATOM 965 O O . LYS A 1 124 ? 6.588 -1.964 19.437 1.00 87.69 124 LYS A O 1
ATOM 970 N N . ASN A 1 125 ? 6.439 -3.110 17.524 1.00 88.69 125 ASN A N 1
ATOM 971 C CA . ASN A 1 125 ? 7.878 -3.184 17.254 1.00 88.69 125 ASN A CA 1
ATOM 972 C C . ASN A 1 125 ? 8.432 -1.971 16.474 1.00 88.69 125 ASN A C 1
ATOM 974 O O . ASN A 1 125 ? 9.531 -2.050 15.933 1.00 88.69 125 ASN A O 1
ATOM 978 N N . ASN A 1 126 ? 7.681 -0.868 16.394 1.00 87.81 126 ASN A N 1
ATOM 979 C CA . ASN A 1 126 ? 7.995 0.347 15.635 1.00 87.81 126 ASN A CA 1
ATOM 980 C C . ASN A 1 126 ? 8.087 0.179 14.108 1.00 87.81 126 ASN A C 1
ATOM 982 O O . ASN A 1 126 ? 8.450 1.138 13.427 1.00 87.81 126 ASN A O 1
ATOM 986 N N . LEU A 1 127 ? 7.725 -0.980 13.549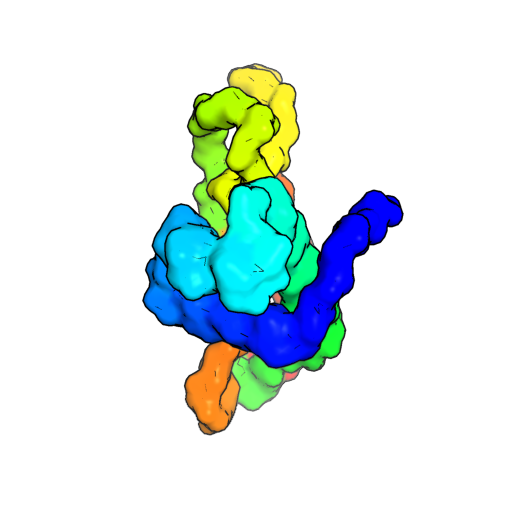 1.00 87.69 127 LEU A N 1
ATOM 987 C CA . LEU A 1 127 ? 7.590 -1.123 12.100 1.00 87.69 127 LEU A CA 1
ATOM 988 C C . LEU A 1 127 ? 6.285 -0.485 11.619 1.00 87.69 127 LEU A C 1
ATOM 990 O O . LEU A 1 127 ? 5.233 -0.652 12.241 1.00 87.69 127 LEU A O 1
ATOM 994 N N . LEU A 1 128 ? 6.363 0.216 10.491 1.00 90.81 128 LEU A N 1
ATOM 995 C CA . LEU A 1 128 ? 5.203 0.787 9.819 1.00 90.81 128 LEU A CA 1
ATOM 996 C C . LEU A 1 128 ? 4.649 -0.208 8.795 1.00 90.81 128 LEU A C 1
ATOM 998 O O . LEU A 1 128 ? 5.386 -0.723 7.954 1.00 90.81 128 LEU A O 1
ATOM 1002 N N . ASP A 1 129 ? 3.350 -0.470 8.879 1.00 90.69 129 ASP A N 1
ATOM 1003 C CA . ASP A 1 129 ? 2.571 -1.176 7.864 1.00 90.69 129 ASP A CA 1
ATOM 1004 C C . ASP A 1 129 ? 1.803 -0.126 7.057 1.00 90.69 129 ASP A C 1
ATOM 1006 O O . ASP A 1 129 ? 1.000 0.617 7.625 1.00 90.69 129 ASP A O 1
ATOM 1010 N N . HIS A 1 130 ? 2.097 -0.034 5.761 1.00 90.50 130 HIS A N 1
ATOM 1011 C CA . HIS A 1 130 ? 1.454 0.890 4.833 1.00 90.50 130 HIS A CA 1
ATOM 1012 C C . HIS A 1 130 ? 0.705 0.096 3.775 1.00 90.50 130 HIS A C 1
ATOM 1014 O O . HIS A 1 130 ? 1.285 -0.796 3.154 1.00 90.50 130 HIS A O 1
ATOM 1020 N N . ARG A 1 131 ? -0.551 0.452 3.516 1.00 90.50 131 ARG A N 1
ATOM 1021 C CA . ARG A 1 131 ? -1.357 -0.162 2.455 1.00 90.50 131 ARG A CA 1
ATOM 1022 C C . ARG A 1 131 ? -1.978 0.919 1.598 1.00 90.50 131 ARG A C 1
ATOM 1024 O O . ARG A 1 131 ? -2.438 1.928 2.121 1.00 90.50 131 ARG A O 1
ATOM 1031 N N . PHE A 1 132 ? -1.968 0.703 0.289 1.00 88.75 132 PHE A N 1
ATOM 1032 C CA . PHE A 1 132 ? -2.479 1.654 -0.687 1.00 88.75 132 PHE A CA 1
ATOM 1033 C C . PHE A 1 132 ? -3.399 0.932 -1.658 1.00 88.75 132 PHE A C 1
ATOM 1035 O O . PHE A 1 132 ? -3.016 -0.076 -2.252 1.00 88.75 132 PHE A O 1
ATOM 1042 N N . PHE A 1 133 ? -4.592 1.479 -1.849 1.00 86.88 133 PHE A N 1
ATOM 1043 C CA . PHE A 1 133 ? -5.619 0.901 -2.699 1.00 86.88 133 PHE A CA 1
ATOM 1044 C C . PHE A 1 133 ? -6.068 1.914 -3.737 1.00 86.88 133 PHE A C 1
ATOM 1046 O O . PHE A 1 133 ? -6.372 3.064 -3.425 1.00 86.88 133 PHE A O 1
ATOM 1053 N N . VAL A 1 134 ? -6.140 1.478 -4.989 1.00 84.75 134 VAL A N 1
ATOM 1054 C CA . VAL A 1 134 ? -6.722 2.284 -6.059 1.00 84.75 134 VAL A CA 1
ATOM 1055 C C . VAL A 1 134 ? -8.237 2.233 -5.935 1.00 84.75 134 VAL A C 1
ATOM 1057 O O . VAL A 1 134 ? -8.828 1.166 -6.090 1.00 84.75 134 VAL A O 1
ATOM 1060 N N . VAL A 1 135 ? -8.875 3.382 -5.717 1.00 83.12 135 VAL A N 1
ATOM 1061 C CA . VAL A 1 135 ? -10.334 3.474 -5.616 1.00 83.12 135 VAL A CA 1
ATOM 1062 C C . VAL A 1 135 ? -10.889 4.437 -6.660 1.00 83.12 135 VAL A C 1
ATOM 1064 O O . VAL A 1 135 ? -10.430 5.563 -6.837 1.00 83.12 135 VAL A O 1
ATOM 1067 N N . GLN A 1 136 ? -11.887 3.980 -7.414 1.00 80.50 136 GLN A N 1
ATOM 1068 C CA . GLN A 1 136 ? -12.503 4.789 -8.475 1.00 80.50 136 GLN A CA 1
ATOM 1069 C C . GLN A 1 136 ? -13.557 5.756 -7.934 1.00 80.50 136 GLN A C 1
ATOM 1071 O O . GLN A 1 136 ? -13.858 6.770 -8.563 1.00 80.50 136 GLN A O 1
ATOM 1076 N N . ARG A 1 137 ? -14.139 5.437 -6.776 1.00 79.62 137 ARG A N 1
ATOM 1077 C CA . ARG A 1 137 ? -15.160 6.242 -6.112 1.00 79.62 137 ARG A CA 1
ATOM 1078 C C . ARG A 1 137 ? -14.784 6.392 -4.647 1.00 79.62 137 ARG A C 1
ATOM 1080 O O . ARG A 1 137 ? -14.716 5.399 -3.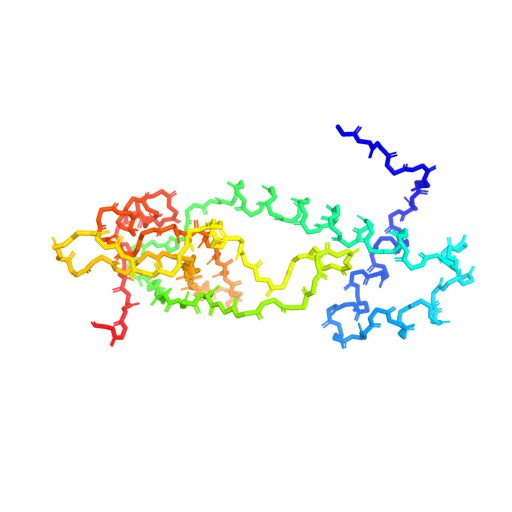931 1.00 79.62 137 ARG A O 1
ATOM 1087 N N . ARG A 1 138 ? -14.567 7.632 -4.215 1.00 81.12 138 ARG A N 1
ATOM 1088 C CA . ARG A 1 138 ? -14.371 7.980 -2.807 1.00 81.12 138 ARG A CA 1
ATOM 1089 C C . ARG A 1 138 ? -15.737 8.139 -2.146 1.00 81.12 138 ARG A C 1
ATOM 1091 O O . ARG A 1 138 ? -16.291 9.228 -2.095 1.00 81.12 138 ARG A O 1
ATOM 1098 N N . ASN A 1 139 ? -16.344 7.032 -1.736 1.00 83.50 139 ASN A N 1
ATOM 1099 C CA . ASN A 1 139 ? -17.583 7.061 -0.963 1.00 83.50 139 ASN A CA 1
ATOM 1100 C C . ASN A 1 139 ? -17.488 6.112 0.231 1.00 83.50 139 ASN A C 1
ATOM 1102 O O . ASN A 1 139 ? -16.695 5.169 0.221 1.00 83.50 139 ASN A O 1
ATOM 1106 N N . ALA A 1 140 ? -18.317 6.363 1.245 1.00 85.44 140 ALA A N 1
ATOM 1107 C CA . ALA A 1 140 ? -18.291 5.612 2.493 1.00 85.44 140 ALA A CA 1
ATOM 1108 C C . ALA A 1 140 ? -18.408 4.099 2.265 1.00 85.44 140 ALA A C 1
ATOM 1110 O O . ALA A 1 140 ? -17.652 3.343 2.858 1.00 85.44 140 ALA A O 1
ATOM 1111 N N . SER A 1 141 ? -19.280 3.641 1.358 1.00 85.75 141 SER A N 1
ATOM 1112 C CA . SER A 1 141 ? -19.429 2.205 1.088 1.00 85.75 141 SER A CA 1
ATOM 1113 C C . SER A 1 141 ? -18.158 1.568 0.521 1.00 85.75 141 SER A C 1
ATOM 1115 O O . SER A 1 141 ? -17.793 0.471 0.938 1.00 85.75 141 SER A O 1
ATOM 1117 N N . THR A 1 142 ? -17.446 2.260 -0.375 1.00 86.62 142 THR A N 1
ATOM 1118 C CA . THR A 1 142 ? -16.165 1.786 -0.916 1.00 86.62 142 THR A CA 1
ATOM 1119 C C . THR A 1 142 ? -15.109 1.755 0.184 1.00 86.62 142 THR A C 1
ATOM 1121 O O . THR A 1 142 ? -14.499 0.713 0.409 1.00 86.62 142 THR A O 1
ATOM 1124 N N . LEU A 1 143 ? -14.921 2.854 0.917 1.00 90.12 143 LEU A N 1
ATOM 1125 C CA . LEU A 1 143 ? -13.857 2.959 1.921 1.00 90.12 143 LEU A CA 1
ATOM 1126 C C . LEU A 1 143 ? -14.083 2.018 3.113 1.00 90.12 143 LEU A C 1
ATOM 1128 O O . LEU A 1 143 ? -13.161 1.310 3.515 1.00 90.12 143 LEU A O 1
ATOM 1132 N N . ILE A 1 144 ? -15.320 1.922 3.613 1.00 91.88 144 ILE A N 1
ATOM 1133 C CA . ILE A 1 144 ? -15.692 0.989 4.688 1.00 91.88 144 ILE A CA 1
ATOM 1134 C C . ILE A 1 144 ? -15.410 -0.457 4.270 1.00 91.88 144 ILE A C 1
ATOM 1136 O O . ILE A 1 144 ? -14.897 -1.223 5.082 1.00 91.88 144 ILE A O 1
ATOM 1140 N N . SER A 1 145 ? -15.677 -0.829 3.012 1.00 92.81 145 SER A N 1
ATOM 1141 C CA . SER A 1 145 ? -15.386 -2.188 2.539 1.00 92.81 145 SER A CA 1
ATOM 1142 C C . SER A 1 145 ? -13.888 -2.511 2.590 1.00 92.81 145 SER A C 1
ATOM 1144 O O . SER A 1 145 ? -13.512 -3.589 3.048 1.00 92.81 145 SER A O 1
ATOM 1146 N N . PHE A 1 146 ? -13.022 -1.558 2.223 1.00 92.56 146 PHE A N 1
ATOM 1147 C CA . PHE A 1 146 ? -11.573 -1.727 2.345 1.00 92.56 146 PHE A CA 1
ATOM 1148 C C . PHE A 1 146 ? -11.138 -1.826 3.806 1.00 92.56 146 PHE A C 1
ATOM 1150 O O . PHE A 1 146 ? -10.319 -2.689 4.123 1.00 92.56 146 PHE A O 1
ATOM 1157 N N . ILE A 1 147 ? -11.691 -0.991 4.694 1.00 94.12 147 ILE A N 1
ATOM 1158 C CA . ILE A 1 147 ? -11.391 -1.032 6.134 1.00 94.12 147 ILE A CA 1
ATOM 1159 C C . ILE A 1 147 ? -11.743 -2.411 6.700 1.00 94.12 147 ILE A C 1
ATOM 1161 O O . ILE A 1 147 ? -10.901 -3.046 7.322 1.00 94.12 147 ILE A O 1
ATOM 1165 N N . GLN A 1 148 ? -12.944 -2.920 6.428 1.00 94.06 148 GLN A N 1
ATOM 1166 C CA . GLN A 1 148 ? -13.390 -4.228 6.922 1.00 94.06 148 GLN A CA 1
ATOM 1167 C C . GLN A 1 148 ? -12.540 -5.395 6.401 1.00 94.06 148 GLN A C 1
ATOM 1169 O O . GLN A 1 148 ? -12.358 -6.384 7.104 1.00 94.06 148 GLN A O 1
ATOM 1174 N N . GLN A 1 149 ? -12.022 -5.289 5.176 1.00 92.88 149 GLN A N 1
ATOM 1175 C CA . GLN A 1 149 ? -11.182 -6.325 4.571 1.00 92.88 149 GLN A CA 1
ATOM 1176 C C . GLN A 1 149 ? -9.743 -6.334 5.092 1.00 92.88 149 GLN A C 1
ATOM 1178 O O . GLN A 1 149 ? -9.096 -7.375 5.027 1.00 92.88 149 GLN A O 1
ATOM 1183 N N . HIS A 1 150 ? -9.225 -5.196 5.568 1.00 93.44 150 HIS A N 1
ATOM 1184 C CA . HIS A 1 150 ? -7.794 -5.045 5.853 1.00 93.44 150 HIS A CA 1
ATOM 1185 C C . HIS A 1 150 ? -7.477 -4.679 7.302 1.00 93.44 150 HIS A C 1
ATOM 1187 O O . HIS A 1 150 ? -6.322 -4.820 7.701 1.00 93.44 150 HIS A O 1
ATOM 1193 N N . VAL A 1 151 ? -8.463 -4.258 8.096 1.00 95.56 151 VAL A N 1
ATOM 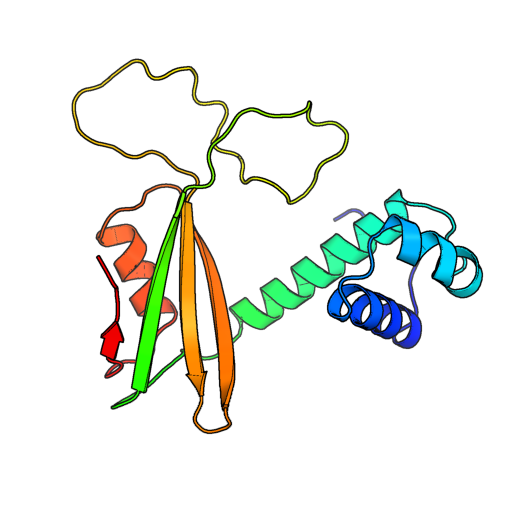1194 C CA . VAL A 1 151 ? -8.290 -3.836 9.490 1.00 95.56 151 VAL A CA 1
ATOM 1195 C C . VAL A 1 151 ? -8.964 -4.823 10.440 1.00 95.56 151 VAL A C 1
ATOM 1197 O O . VAL A 1 151 ? -10.102 -5.239 10.234 1.00 95.56 151 VAL A O 1
ATOM 1200 N N . ALA A 1 152 ? -8.255 -5.203 11.501 1.00 96.50 152 ALA A N 1
ATOM 1201 C CA . ALA A 1 152 ? -8.756 -6.127 12.507 1.00 96.50 152 ALA A CA 1
ATOM 1202 C C . ALA A 1 152 ? -9.911 -5.509 13.327 1.00 96.50 152 ALA A C 1
ATOM 1204 O O . ALA A 1 152 ? -9.894 -4.306 13.611 1.00 96.50 152 ALA A O 1
ATOM 1205 N N . PRO A 1 153 ? -10.897 -6.308 13.778 1.00 95.88 153 PRO A N 1
ATOM 1206 C CA . PRO A 1 153 ? -11.931 -5.833 14.694 1.00 95.88 153 PRO A CA 1
ATOM 1207 C C . PRO A 1 153 ? -11.357 -5.266 16.001 1.00 95.88 153 PRO A C 1
ATOM 1209 O O . PRO A 1 153 ? -10.354 -5.754 16.521 1.00 95.88 153 PRO A O 1
ATOM 1212 N N . GLY A 1 154 ? -12.016 -4.242 16.549 1.00 95.06 154 GLY A N 1
ATOM 1213 C CA . GLY A 1 154 ? -11.579 -3.558 17.775 1.00 95.06 154 GLY A CA 1
ATOM 1214 C C . GLY A 1 154 ? -10.481 -2.507 17.569 1.00 95.06 154 GLY A C 1
ATOM 1215 O O . GLY A 1 154 ? -10.074 -1.870 18.538 1.00 95.06 154 G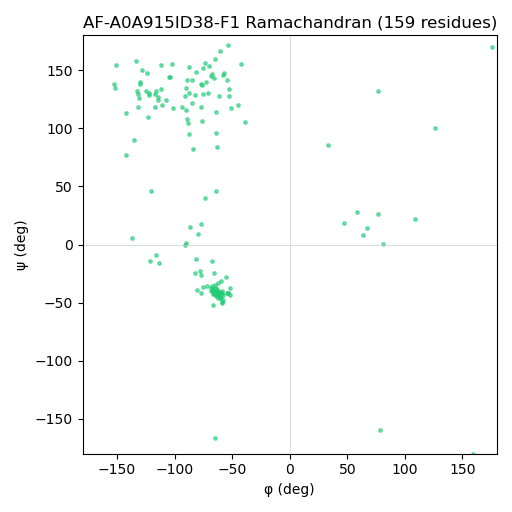LY A O 1
ATOM 1216 N N . THR A 1 155 ? -10.027 -2.305 16.331 1.00 97.06 155 THR A N 1
ATOM 1217 C CA . THR A 1 155 ? -9.111 -1.217 15.965 1.00 97.06 155 THR A CA 1
ATOM 1218 C C . THR A 1 155 ? -9.816 0.136 15.972 1.00 97.06 155 THR A C 1
ATOM 1220 O O . THR A 1 155 ? -10.931 0.265 15.463 1.00 97.06 155 THR A O 1
ATOM 1223 N N . THR A 1 156 ? -9.136 1.167 16.469 1.00 96.75 156 THR A N 1
ATOM 1224 C CA . THR A 1 156 ? -9.572 2.560 16.334 1.00 96.75 156 THR A CA 1
ATOM 1225 C C . THR A 1 156 ? -9.102 3.121 14.994 1.00 96.75 156 THR A C 1
ATOM 1227 O O . THR A 1 156 ? -7.904 3.166 14.720 1.00 96.75 156 THR A O 1
ATOM 1230 N N . ILE A 1 157 ? -10.035 3.580 14.160 1.00 95.75 157 ILE A N 1
ATOM 1231 C CA . ILE A 1 157 ? -9.712 4.286 12.914 1.00 95.75 157 ILE A CA 1
ATOM 1232 C C . ILE A 1 157 ? -9.550 5.776 13.207 1.00 95.75 157 ILE A C 1
ATOM 1234 O O . ILE A 1 157 ? -10.425 6.381 13.826 1.00 95.75 157 ILE A O 1
ATOM 1238 N N . ARG A 1 158 ? -8.450 6.372 12.743 1.00 95.50 158 ARG A N 1
ATOM 1239 C CA . ARG A 1 158 ? -8.208 7.816 12.801 1.00 95.50 158 ARG A CA 1
ATOM 1240 C C . ARG A 1 158 ? -8.158 8.393 11.390 1.00 95.50 158 ARG A C 1
ATOM 1242 O O . ARG A 1 158 ? -7.342 7.961 10.584 1.00 95.50 158 ARG A O 1
ATOM 1249 N N . SER A 1 159 ? -9.002 9.382 11.133 1.00 90.62 159 SER A N 1
ATOM 1250 C CA . SER A 1 159 ? -8.988 10.219 9.931 1.00 90.62 159 SER A CA 1
ATOM 1251 C C . SER A 1 159 ? -8.984 11.684 10.368 1.00 90.62 159 SER A C 1
ATOM 1253 O O . SER A 1 159 ? -9.474 11.996 11.455 1.00 90.62 159 SER A O 1
ATOM 1255 N N . ASP A 1 160 ? -8.382 12.555 9.568 1.00 78.44 160 ASP A N 1
ATOM 1256 C CA . ASP A 1 160 ? -8.374 14.012 9.738 1.00 78.44 160 ASP A CA 1
ATOM 1257 C C . ASP A 1 160 ? -9.548 14.715 9.027 1.00 78.44 160 ASP A C 1
ATOM 1259 O O . ASP A 1 160 ? -9.644 15.944 9.091 1.00 78.44 160 ASP A O 1
ATOM 1263 N N . SER A 1 161 ? -10.433 13.939 8.385 1.00 58.53 161 SER A N 1
ATOM 1264 C CA . SER A 1 161 ? -11.625 14.413 7.665 1.00 58.53 161 SER A CA 1
ATOM 1265 C C . SER A 1 161 ? -12.892 14.542 8.511 1.00 58.53 161 SER A C 1
ATOM 1267 O O . SER A 1 161 ? -13.029 13.833 9.537 1.00 58.53 161 SER A O 1
#

InterPro domains:
  IPR024445 ISXO2-like transposase domain [PF12762] (71-160)
  IPR053164 IS1016-like transposase [PTHR47163] (27-160)

Sequence (161 aa):
MNRLSVKLSTNKVLMINLLWAKKIGMKQCNEMLGDFIGMRNDHALTAWHHYICELLLDAMNQAPLMGGPNEIVEIDESFFAGRRKPAANM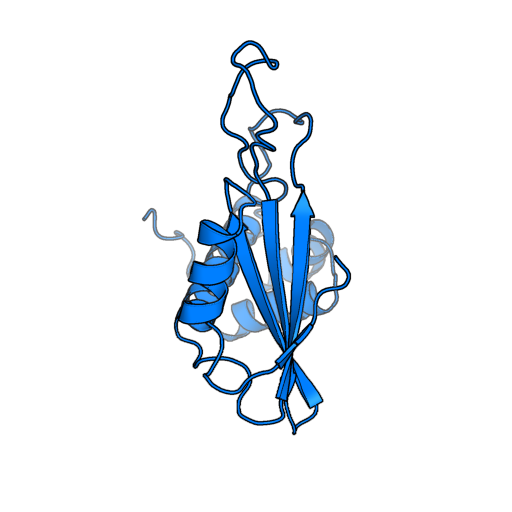HGRMLCGNQVGPARGDNGNGERGPWVFGMVHKRKNNLLDHRFFVVQRRNASTLISFIQQHVAPGTTIRSDS

Secondary structure (DSSP, 8-state):
----SS---HHHHHHHHHHHHTT--HHHHHHHHHHHHT---HHHHHHHHHHHHHHHHHHHHTPPPB--TT-EEEEEEEE---PPPPTTS-SSSS----S--SS---SS---EEEEEEEEEEE-TTSPEEEEEEEEEE--HHHHHHHHHHHB-TTPEEE---